Protein AF-A0A380FXU1-F1 (afdb_monomer)

pLDDT: mean 71.0, std 26.25, range [26.69, 98.06]

Sequence (126 aa):
MKKTIFALMTMVSLGAAGIETGQAHASELTSHQSQQQNYEYNQSSSSSASSSSANTTNESTQSVYEQFIAAGGTEALWESIVLPESGGNPNASNGQYHGLGQTNQSWGYGSVETQTKGMIQYAKER

Organism: NCBI:txid1276936

Solvent-accessible surface area (backbone atoms only — not comparable to full-atom values): 8336 Å² total; per-residue (Å²): 142,84,87,84,84,84,86,81,83,84,83,89,80,90,79,82,90,80,88,79,93,77,80,90,78,88,84,81,88,81,91,78,88,83,80,89,76,92,73,93,64,92,75,82,83,77,90,72,95,70,97,74,69,102,77,54,61,65,64,53,28,50,56,41,48,53,44,26,44,74,45,71,40,48,71,67,52,40,65,72,38,19,39,77,61,25,63,42,32,52,80,30,67,80,86,74,27,22,6,32,71,47,31,76,53,82,38,25,47,75,53,56,45,49,30,33,45,37,51,54,51,52,61,70,78,101

Foldseek 3Di:
DDDDDDDDDDDDDDDDDDDDDDDDDDDDDDDDDDDDDDDDDPDPDDDDPDDDDPPVLVVLLVVLVVVLVVLVHDPCCCVVAQCVPAVSDQQDEPPCFAGRRRHNDPQSDDHSSSVNVVVVVVVVVD

Secondary structure (DSSP, 8-state):
---------------------PPP-----------------------------TTSHHHHHHHHHHHHHHTT--HHHIIIIIHHHHTT-TT-B-SS-BTTTTBSSGGGSS-HHHHHHHHHHHHH--

Structure (mmCIF, N/CA/C/O backbone):
data_AF-A0A380FXU1-F1
#
_entry.id   AF-A0A380FXU1-F1
#
loop_
_atom_site.group_PDB
_atom_site.id
_atom_site.type_symbol
_atom_site.label_atom_id
_atom_site.label_alt_id
_atom_site.label_comp_id
_atom_site.label_asym_id
_atom_site.label_entity_id
_atom_site.label_seq_id
_atom_site.pdbx_PDB_ins_code
_atom_site.Cartn_x
_atom_site.Cartn_y
_atom_site.Cartn_z
_atom_site.occupancy
_atom_site.B_iso_or_equiv
_atom_site.auth_seq_id
_atom_site.auth_comp_id
_atom_site.auth_asym_id
_atom_site.auth_atom_id
_atom_site.pdbx_PDB_model_num
ATOM 1 N N . MET A 1 1 ? -3.654 14.182 39.533 1.00 54.53 1 MET A N 1
ATOM 2 C CA . MET A 1 1 ? -2.235 13.849 39.786 1.00 54.53 1 MET A CA 1
ATOM 3 C C . MET A 1 1 ? -2.148 12.493 40.465 1.00 54.53 1 MET A C 1
ATOM 5 O O . MET A 1 1 ? -2.486 12.430 41.637 1.00 54.53 1 MET A O 1
ATOM 9 N N . LYS A 1 2 ? -1.727 11.438 39.758 1.00 45.78 2 LYS A N 1
ATOM 10 C CA . LYS A 1 2 ? -1.123 10.218 40.328 1.00 45.78 2 LYS A CA 1
ATOM 11 C C . LYS A 1 2 ? -0.207 9.654 39.241 1.00 45.78 2 LYS A C 1
ATOM 13 O O . LYS A 1 2 ? -0.687 9.266 38.185 1.00 45.78 2 LYS A O 1
ATOM 18 N N . LYS A 1 3 ? 1.100 9.776 39.457 1.00 50.56 3 LYS A N 1
ATOM 19 C CA . LYS A 1 3 ? 2.164 9.292 38.572 1.00 50.56 3 LYS A CA 1
ATOM 20 C C . LYS A 1 3 ? 2.396 7.826 38.928 1.00 50.56 3 LYS A C 1
ATOM 22 O O . LYS A 1 3 ? 2.597 7.551 40.109 1.00 50.56 3 LYS A O 1
ATOM 27 N N . THR A 1 4 ? 2.410 6.926 37.953 1.00 56.03 4 THR A N 1
ATOM 28 C CA . THR A 1 4 ? 2.807 5.532 38.190 1.00 56.03 4 THR A CA 1
ATOM 29 C C . THR A 1 4 ? 4.040 5.245 37.351 1.00 56.03 4 THR A C 1
ATOM 31 O O . THR A 1 4 ? 3.974 5.124 36.133 1.00 56.03 4 THR A O 1
ATOM 34 N N . ILE A 1 5 ? 5.178 5.235 38.037 1.00 55.97 5 ILE A N 1
ATOM 35 C CA . ILE A 1 5 ? 6.499 4.886 37.526 1.00 55.97 5 ILE A CA 1
ATOM 36 C C . ILE A 1 5 ? 6.636 3.377 37.723 1.00 55.97 5 ILE A C 1
ATOM 38 O O . ILE A 1 5 ? 6.626 2.916 38.862 1.00 55.97 5 ILE A O 1
ATOM 42 N N . PHE A 1 6 ? 6.761 2.619 36.637 1.00 51.78 6 PHE A N 1
ATOM 43 C CA . PHE A 1 6 ? 7.228 1.236 36.693 1.00 51.78 6 PHE A CA 1
ATOM 44 C C . PHE A 1 6 ? 8.688 1.210 36.246 1.00 51.78 6 PHE A C 1
ATOM 46 O O . PHE A 1 6 ? 8.997 1.361 35.068 1.00 51.78 6 PHE A O 1
ATOM 53 N N . ALA A 1 7 ? 9.581 1.066 37.223 1.00 50.50 7 ALA A N 1
ATOM 54 C CA . ALA A 1 7 ? 10.98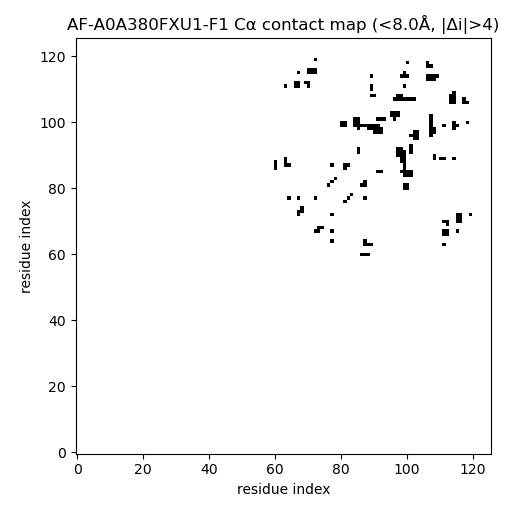2 0.743 37.014 1.00 50.50 7 ALA A CA 1
ATOM 55 C C . ALA A 1 7 ? 11.135 -0.783 37.087 1.00 50.50 7 ALA A C 1
ATOM 57 O O . ALA A 1 7 ? 10.795 -1.381 38.107 1.00 50.50 7 ALA A O 1
ATOM 58 N N . LEU A 1 8 ? 11.647 -1.405 36.023 1.00 47.06 8 LEU A N 1
ATOM 59 C CA . LEU A 1 8 ? 12.060 -2.809 36.022 1.00 47.06 8 LEU A CA 1
ATOM 60 C C . LEU A 1 8 ? 13.538 -2.903 35.638 1.00 47.06 8 LEU A C 1
ATOM 62 O O . LEU A 1 8 ? 13.979 -2.380 34.617 1.00 47.06 8 LEU A O 1
ATOM 66 N N . MET A 1 9 ? 14.284 -3.529 36.545 1.00 50.53 9 MET A N 1
ATOM 67 C CA . MET A 1 9 ? 15.723 -3.749 36.527 1.00 50.53 9 MET A CA 1
ATOM 68 C C . MET A 1 9 ? 16.150 -4.772 35.464 1.00 50.53 9 MET A C 1
ATOM 70 O O . MET A 1 9 ? 15.584 -5.854 35.358 1.00 50.53 9 MET A O 1
ATOM 74 N N . THR A 1 10 ? 17.204 -4.389 34.744 1.00 49.69 10 THR A N 1
ATOM 75 C CA . THR A 1 10 ? 18.344 -5.166 34.222 1.00 49.69 10 THR A CA 1
ATOM 76 C C . THR A 1 10 ? 18.317 -6.697 34.290 1.00 49.69 10 THR A C 1
ATOM 78 O O . THR A 1 10 ? 18.317 -7.259 35.382 1.00 49.69 10 THR A O 1
ATOM 81 N N . MET A 1 11 ? 18.615 -7.337 33.150 1.00 53.56 11 MET A N 1
ATOM 82 C CA . MET A 1 11 ? 19.628 -8.400 33.097 1.00 53.56 11 MET A CA 1
ATOM 83 C C . MET A 1 11 ? 20.526 -8.240 31.866 1.00 53.56 11 MET A C 1
ATOM 85 O O . MET A 1 11 ? 20.073 -8.249 30.726 1.00 53.56 11 MET A O 1
ATOM 89 N N . VAL A 1 12 ? 21.819 -8.073 32.143 1.00 53.62 12 VAL A N 1
ATOM 90 C CA . VAL A 1 12 ? 22.924 -8.206 31.195 1.00 53.62 12 VAL A CA 1
ATOM 91 C C . VAL A 1 12 ? 23.090 -9.693 30.895 1.00 53.62 12 VAL A C 1
ATOM 93 O O . VAL A 1 12 ? 23.320 -10.480 31.810 1.00 53.62 12 VAL A O 1
ATOM 96 N N . SER A 1 13 ? 22.992 -10.072 29.623 1.00 47.88 13 SER A N 1
ATOM 97 C CA . SER A 1 13 ? 23.386 -11.398 29.151 1.00 47.88 13 SER A CA 1
ATOM 98 C C . SER A 1 13 ? 24.586 -11.238 28.218 1.00 47.88 13 SER A C 1
ATOM 100 O O . SER A 1 13 ? 24.461 -10.694 27.123 1.00 47.88 13 SER A O 1
ATOM 102 N N . LEU A 1 14 ? 25.765 -11.646 28.697 1.00 48.81 14 LEU A N 1
ATOM 103 C CA . LEU A 1 14 ? 26.962 -11.853 27.882 1.00 48.81 14 LEU A CA 1
ATOM 104 C C . LEU A 1 14 ? 26.890 -13.272 27.308 1.00 48.81 14 LEU A C 1
ATOM 106 O O . LEU A 1 14 ? 26.921 -14.241 28.065 1.00 48.81 14 LEU A O 1
ATOM 110 N N . GLY A 1 15 ? 26.826 -13.387 25.982 1.00 46.00 15 GLY A N 1
ATOM 111 C CA . GLY A 1 15 ? 26.812 -14.659 25.263 1.00 46.00 15 GLY A CA 1
ATOM 112 C C . GLY A 1 15 ? 27.833 -14.684 24.126 1.00 46.00 15 GLY A C 1
ATOM 113 O O . GLY A 1 15 ? 27.611 -14.062 23.099 1.00 46.00 15 GLY A O 1
ATOM 114 N N . ALA A 1 16 ? 28.936 -15.387 24.399 1.00 50.47 16 ALA A N 1
ATOM 115 C CA . ALA A 1 16 ? 29.844 -16.173 23.551 1.00 50.47 16 ALA A CA 1
ATOM 116 C C . ALA A 1 16 ? 30.183 -15.764 22.097 1.00 50.47 16 ALA A C 1
ATOM 118 O O . ALA A 1 16 ? 29.339 -15.553 21.236 1.00 50.47 16 ALA A O 1
ATOM 119 N N . ALA A 1 17 ? 31.493 -15.807 21.839 1.00 46.69 17 ALA A N 1
ATOM 120 C CA . ALA A 1 17 ? 32.165 -15.674 20.557 1.00 46.69 17 ALA A CA 1
ATOM 121 C C . ALA A 1 17 ? 31.756 -16.733 19.517 1.00 46.69 17 ALA A C 1
ATOM 123 O O . ALA A 1 17 ? 31.657 -17.918 19.828 1.00 46.69 17 ALA A O 1
ATOM 124 N N . GLY A 1 18 ? 31.668 -16.294 18.262 1.00 44.53 18 GLY A N 1
ATOM 125 C CA . GLY A 1 18 ? 31.724 -17.130 17.068 1.00 44.53 18 GLY A CA 1
ATOM 126 C C . GLY A 1 18 ? 32.485 -16.372 15.985 1.00 44.53 18 GLY A C 1
ATOM 127 O O . GLY A 1 18 ? 31.992 -15.383 15.454 1.00 44.53 18 GLY A O 1
ATOM 128 N N . ILE A 1 19 ? 33.723 -16.788 15.723 1.00 41.50 19 ILE A N 1
ATOM 129 C CA . ILE A 1 19 ? 34.503 -16.381 14.555 1.00 41.50 19 ILE A CA 1
ATOM 130 C C . ILE A 1 19 ? 34.311 -17.449 13.482 1.00 41.50 19 ILE A C 1
ATOM 132 O O . ILE A 1 19 ? 34.827 -18.553 13.589 1.00 41.50 19 ILE A O 1
ATOM 136 N N . GLU A 1 20 ? 33.565 -17.146 12.434 1.00 47.81 20 GLU A N 1
ATOM 137 C CA . GLU A 1 20 ? 33.505 -18.007 11.257 1.00 47.81 20 GLU A CA 1
ATOM 138 C C . GLU A 1 20 ? 33.989 -17.224 10.042 1.00 47.81 20 GLU A C 1
ATOM 140 O O . GLU A 1 20 ? 33.337 -16.335 9.504 1.00 47.81 20 GLU A O 1
ATOM 145 N N . THR A 1 21 ? 35.224 -17.536 9.657 1.00 48.59 21 THR A N 1
ATOM 146 C CA . THR A 1 21 ? 35.832 -17.161 8.388 1.00 48.59 21 THR A CA 1
ATOM 147 C C . THR A 1 21 ? 35.217 -18.022 7.289 1.00 48.59 21 THR A C 1
ATOM 149 O O . THR A 1 21 ? 35.620 -19.169 7.101 1.00 48.59 21 THR A O 1
ATOM 152 N N . GLY A 1 22 ? 34.235 -17.468 6.580 1.00 45.28 22 GLY A N 1
ATOM 153 C CA . GLY A 1 22 ? 33.665 -18.026 5.355 1.00 45.28 22 GLY A CA 1
ATOM 154 C C . GLY A 1 22 ? 34.269 -17.365 4.117 1.00 45.28 22 GLY A C 1
ATOM 155 O O . GLY A 1 22 ? 34.326 -16.143 4.013 1.00 45.28 22 GLY A O 1
ATOM 156 N N . GLN A 1 23 ? 34.767 -18.201 3.213 1.00 51.28 23 GLN A N 1
ATOM 157 C CA . GLN A 1 23 ? 35.544 -17.876 2.021 1.00 51.28 23 GLN A CA 1
ATOM 158 C C . GLN A 1 23 ? 34.788 -17.092 0.939 1.00 51.28 23 GLN A C 1
ATOM 160 O O . GLN A 1 23 ? 33.573 -17.162 0.789 1.00 51.28 23 GLN A O 1
ATOM 165 N N . ALA A 1 24 ? 35.597 -16.395 0.141 1.00 45.88 24 ALA A N 1
ATOM 166 C CA . ALA A 1 24 ? 35.265 -15.709 -1.093 1.00 45.88 24 ALA A CA 1
ATOM 167 C C . ALA A 1 24 ? 34.448 -16.551 -2.089 1.00 45.88 24 ALA A C 1
ATOM 169 O O . ALA A 1 24 ? 34.792 -17.697 -2.372 1.00 45.88 24 ALA A O 1
ATOM 170 N N . HIS A 1 25 ? 33.488 -15.905 -2.754 1.00 40.06 25 HIS A N 1
ATOM 171 C CA . HIS A 1 25 ? 33.228 -16.175 -4.163 1.00 40.06 25 HIS A CA 1
ATOM 172 C C . HIS A 1 25 ? 32.830 -14.880 -4.873 1.00 40.06 25 HIS A C 1
ATOM 174 O O . HIS A 1 25 ? 31.791 -14.281 -4.601 1.00 40.06 25 HIS A O 1
ATOM 180 N N . ALA A 1 26 ? 33.714 -14.441 -5.764 1.00 43.81 26 ALA A N 1
ATOM 181 C CA . ALA A 1 26 ? 33.442 -13.424 -6.757 1.00 43.81 26 ALA A CA 1
ATOM 182 C C . ALA A 1 26 ? 32.341 -13.915 -7.707 1.00 43.81 26 ALA A C 1
ATOM 184 O O . ALA A 1 26 ? 32.305 -15.081 -8.097 1.00 43.81 26 ALA A O 1
ATOM 185 N N . SER A 1 27 ? 31.451 -13.024 -8.121 1.00 46.38 27 SER A N 1
ATOM 186 C CA . SER A 1 27 ? 30.621 -13.241 -9.303 1.00 46.38 27 SER A CA 1
ATOM 187 C C . SER A 1 27 ? 30.650 -11.960 -10.115 1.00 46.38 27 SER A C 1
ATOM 189 O O . SER A 1 27 ? 29.883 -11.027 -9.906 1.00 46.38 27 SER A O 1
ATOM 191 N N . GLU A 1 28 ? 31.651 -11.914 -10.985 1.00 39.09 28 GLU A N 1
ATOM 192 C CA . GLU A 1 28 ? 31.693 -11.056 -12.155 1.00 39.09 28 GLU A CA 1
ATOM 193 C C . GLU A 1 28 ? 30.754 -11.638 -13.230 1.00 39.09 28 GLU A C 1
ATOM 195 O O . GLU A 1 28 ? 30.571 -12.853 -13.291 1.00 39.09 28 GLU A O 1
ATOM 200 N N . LEU A 1 29 ? 30.253 -10.758 -14.107 1.00 38.19 29 LEU A N 1
ATOM 201 C CA . LEU A 1 29 ? 29.585 -11.023 -15.395 1.00 38.19 29 LEU A CA 1
ATOM 202 C C . LEU A 1 29 ? 28.079 -11.356 -15.357 1.00 38.19 29 LEU A C 1
ATOM 204 O O . LEU A 1 29 ? 27.667 -12.492 -15.171 1.00 38.19 29 LEU A O 1
ATOM 208 N N . THR A 1 30 ? 27.239 -10.394 -15.748 1.00 35.84 30 THR A N 1
ATOM 209 C CA . THR A 1 30 ? 26.884 -10.250 -17.172 1.00 35.84 30 THR A CA 1
ATOM 210 C C . THR A 1 30 ? 25.966 -9.047 -17.398 1.00 35.84 30 THR A C 1
ATOM 212 O O . THR A 1 30 ? 24.941 -8.859 -16.745 1.00 35.84 30 THR A O 1
ATOM 215 N N . SER A 1 31 ? 26.378 -8.210 -18.343 1.00 43.75 31 SER A N 1
ATOM 216 C CA . SER A 1 31 ? 25.661 -7.053 -18.854 1.00 43.75 31 SER A CA 1
ATOM 217 C C . SER A 1 31 ? 24.477 -7.495 -19.710 1.00 43.75 31 SER A C 1
ATOM 219 O O . SER A 1 31 ? 24.681 -8.132 -20.738 1.00 43.75 31 SER A O 1
ATOM 221 N N . HIS A 1 32 ? 23.264 -7.058 -19.373 1.00 38.78 32 HIS A N 1
ATOM 222 C CA . HIS A 1 32 ? 22.158 -7.009 -20.330 1.00 38.78 32 HIS A CA 1
ATOM 223 C C . HIS A 1 32 ? 21.491 -5.635 -20.284 1.00 38.78 32 HIS A C 1
ATOM 225 O O . HIS A 1 32 ? 20.535 -5.366 -19.566 1.00 38.78 32 HIS A O 1
ATOM 231 N N . GLN A 1 33 ? 22.078 -4.757 -21.093 1.00 40.41 33 GLN A N 1
ATOM 232 C CA . GLN A 1 33 ? 21.446 -3.619 -21.740 1.00 40.41 33 GLN A CA 1
ATOM 233 C C . GLN A 1 33 ? 20.104 -4.041 -22.354 1.00 40.41 33 GLN A C 1
ATOM 235 O O . GLN A 1 33 ? 20.071 -5.000 -23.123 1.00 40.41 33 GLN A O 1
ATOM 240 N N . SER A 1 34 ? 19.024 -3.298 -22.099 1.00 38.34 34 SER A N 1
ATOM 241 C CA . SER A 1 34 ? 18.305 -2.589 -23.171 1.00 38.34 34 SER A CA 1
ATOM 242 C C . SER A 1 34 ? 17.042 -1.849 -22.698 1.00 38.34 34 SER A C 1
ATOM 244 O O . SER A 1 34 ? 16.320 -2.277 -21.806 1.00 38.34 34 SER A O 1
ATOM 246 N N . GLN A 1 35 ? 16.815 -0.731 -23.393 1.00 40.88 35 GLN A N 1
ATOM 247 C CA . GLN A 1 35 ? 15.600 0.077 -23.511 1.00 40.88 35 GLN A CA 1
ATOM 248 C C . GLN A 1 35 ? 15.245 1.033 -22.369 1.00 40.88 35 GLN A C 1
ATOM 250 O O . GLN A 1 35 ? 14.324 0.849 -21.581 1.00 40.88 35 GLN A O 1
ATOM 255 N N . GLN A 1 36 ? 15.956 2.157 -22.425 1.00 40.62 36 GLN A N 1
ATOM 256 C CA . GLN A 1 36 ? 15.524 3.471 -21.970 1.00 40.62 36 GLN A CA 1
ATOM 257 C C . GLN A 1 36 ? 14.104 3.777 -22.480 1.00 40.62 36 GLN A C 1
ATOM 259 O O . GLN A 1 36 ? 13.883 3.929 -23.680 1.00 40.62 36 GLN A O 1
ATOM 264 N N . GLN A 1 37 ? 13.158 3.912 -21.558 1.00 33.22 37 GLN A N 1
ATOM 265 C CA . GLN A 1 37 ? 11.994 4.771 -21.739 1.00 33.22 37 GLN A CA 1
ATOM 266 C C . GLN A 1 37 ? 12.124 5.862 -20.685 1.00 33.22 37 GLN A C 1
ATOM 268 O O . GLN A 1 37 ? 12.104 5.613 -19.483 1.00 33.22 37 GLN A O 1
ATOM 273 N N . ASN A 1 38 ? 12.411 7.061 -21.178 1.00 28.77 38 ASN A N 1
ATOM 274 C CA . ASN A 1 38 ? 12.565 8.273 -20.402 1.00 28.77 38 ASN A CA 1
ATOM 275 C C . ASN A 1 38 ? 11.189 8.647 -19.832 1.00 28.77 38 ASN A C 1
ATOM 277 O O . ASN A 1 38 ? 10.314 9.111 -20.555 1.00 28.77 38 ASN A O 1
ATOM 281 N N . TYR A 1 39 ? 10.992 8.407 -18.542 1.00 34.34 39 TYR A N 1
ATOM 282 C CA . TYR A 1 39 ? 10.006 9.124 -17.746 1.00 34.34 39 TYR A CA 1
ATOM 283 C C . TYR A 1 39 ? 10.786 9.886 -16.685 1.00 34.34 39 TYR A C 1
ATOM 285 O O . TYR A 1 39 ? 11.216 9.345 -15.666 1.00 34.34 39 TYR A O 1
ATOM 293 N N . GLU A 1 40 ? 11.036 11.152 -17.004 1.00 26.69 40 GLU A N 1
ATOM 294 C CA . GLU A 1 40 ? 11.619 12.148 -16.121 1.00 26.69 40 GLU A CA 1
ATOM 295 C C . GLU A 1 40 ? 10.650 12.395 -14.957 1.00 26.69 40 GLU A C 1
ATOM 297 O O . GLU A 1 40 ? 9.725 13.198 -15.032 1.00 26.69 40 GLU A O 1
ATOM 302 N N . TYR A 1 41 ? 10.826 11.632 -13.880 1.00 29.56 41 TYR A N 1
ATOM 303 C CA . TYR A 1 41 ? 10.193 11.891 -12.596 1.00 29.56 41 TYR A CA 1
ATOM 304 C C . TYR A 1 41 ? 11.279 12.362 -11.638 1.00 29.56 41 TYR A C 1
ATOM 306 O O . TYR A 1 41 ? 12.315 11.713 -11.495 1.00 29.56 41 TYR A O 1
ATOM 314 N N . ASN A 1 42 ? 11.056 13.524 -11.025 1.00 30.94 42 ASN A N 1
ATOM 315 C CA . ASN A 1 42 ? 11.982 14.197 -10.123 1.00 30.94 42 ASN A CA 1
ATOM 316 C C . ASN A 1 42 ? 12.267 13.297 -8.905 1.00 30.94 42 ASN A C 1
ATOM 318 O O . ASN A 1 42 ? 11.521 13.253 -7.928 1.00 30.94 42 ASN A O 1
ATOM 322 N N . GLN A 1 43 ? 13.328 12.505 -9.024 1.00 38.28 43 GLN A N 1
ATOM 323 C CA . GLN A 1 43 ? 13.775 11.524 -8.053 1.00 38.28 43 GLN A CA 1
ATOM 324 C C . GLN A 1 43 ? 14.569 12.278 -6.980 1.00 38.28 43 GLN A C 1
ATOM 326 O O . GLN A 1 43 ? 15.756 12.550 -7.140 1.00 38.28 43 GLN A O 1
ATOM 331 N N . SER A 1 44 ? 13.909 12.674 -5.890 1.00 33.59 44 SER A N 1
ATOM 332 C CA . SER A 1 44 ? 14.629 13.068 -4.677 1.00 33.59 44 SER A CA 1
ATOM 333 C C . SER A 1 44 ? 15.244 11.812 -4.070 1.00 33.59 44 SER A C 1
ATOM 335 O O . SER A 1 44 ? 14.602 11.064 -3.336 1.00 33.59 44 SER A O 1
ATOM 337 N N . SER A 1 45 ? 16.489 11.556 -4.456 1.00 39.72 45 SER A N 1
ATOM 338 C CA . SER A 1 45 ? 17.354 10.530 -3.898 1.00 39.72 45 SER A CA 1
ATOM 339 C C . SER A 1 45 ? 17.526 10.757 -2.400 1.00 39.72 45 SER A C 1
ATOM 341 O O . SER A 1 45 ? 18.121 11.746 -1.980 1.00 39.72 45 SER A O 1
ATOM 343 N N . SER A 1 46 ? 17.068 9.811 -1.589 1.00 37.75 46 SER A N 1
ATOM 344 C CA . SER A 1 46 ? 17.647 9.599 -0.268 1.00 37.75 46 SER A CA 1
ATOM 345 C C . SER A 1 46 ? 17.866 8.108 -0.076 1.00 37.75 46 SER A C 1
ATOM 347 O O . SER A 1 46 ? 17.030 7.369 0.437 1.00 37.75 46 SER A O 1
ATOM 349 N N . SER A 1 47 ? 19.010 7.660 -0.582 1.00 46.25 47 SER A N 1
ATOM 350 C CA . SER A 1 47 ? 19.587 6.369 -0.251 1.00 46.25 47 SER A CA 1
ATOM 351 C C . SER A 1 47 ? 20.114 6.453 1.174 1.00 46.25 47 SER A C 1
ATOM 353 O O . SER A 1 47 ? 21.109 7.126 1.429 1.00 46.25 47 SER A O 1
ATOM 355 N N . SER A 1 48 ? 19.467 5.764 2.105 1.00 35.09 48 SER A N 1
ATOM 356 C CA . SER A 1 48 ? 20.072 5.342 3.369 1.00 35.09 48 SER A CA 1
ATOM 357 C C . SER A 1 48 ? 19.289 4.146 3.892 1.00 35.09 48 SER A C 1
ATOM 359 O O . SER A 1 48 ? 18.341 4.283 4.659 1.00 35.09 48 SER A O 1
ATOM 361 N N . ALA A 1 49 ? 19.691 2.952 3.458 1.00 48.66 49 ALA A N 1
ATOM 362 C CA . ALA A 1 49 ? 19.400 1.742 4.205 1.00 48.66 49 ALA A CA 1
ATOM 363 C C . ALA A 1 49 ? 20.117 1.865 5.557 1.00 48.66 49 ALA A C 1
ATOM 365 O O . ALA A 1 49 ? 21.341 1.770 5.631 1.00 48.66 49 ALA A O 1
ATOM 366 N N . SER A 1 50 ? 19.354 2.129 6.614 1.00 35.19 50 SER A N 1
ATOM 367 C CA . SER A 1 50 ? 19.825 2.013 7.987 1.00 35.19 50 SER A CA 1
ATOM 368 C C . SER A 1 50 ? 18.915 1.041 8.715 1.00 35.19 50 SER A C 1
ATOM 370 O O . SER A 1 50 ? 17.757 1.326 9.014 1.00 35.19 50 SER A O 1
ATOM 372 N N . SER A 1 51 ? 19.451 -0.148 8.952 1.00 50.06 51 SER A N 1
ATOM 373 C CA . SER A 1 51 ? 18.887 -1.148 9.839 1.00 50.06 51 SER A CA 1
ATOM 374 C C . SER A 1 51 ? 18.922 -0.597 11.266 1.00 50.06 51 SER A C 1
ATOM 376 O O . SER A 1 51 ? 19.956 -0.650 11.932 1.00 50.06 51 SER A O 1
ATOM 378 N N . SER A 1 52 ? 17.812 -0.041 11.754 1.00 35.44 52 SER A N 1
ATOM 379 C CA . SER A 1 52 ? 17.611 0.139 13.192 1.00 35.44 52 SER A CA 1
ATOM 380 C C . SER A 1 52 ? 16.164 0.416 13.583 1.00 35.44 52 SER A C 1
ATOM 382 O O . SER A 1 52 ? 15.513 1.318 13.068 1.00 35.44 52 SER A O 1
ATOM 384 N N . SER A 1 53 ? 15.761 -0.304 14.630 1.00 36.09 53 SER A N 1
ATOM 385 C CA . SER A 1 53 ? 14.672 -0.006 15.559 1.00 36.09 53 SER A CA 1
ATOM 386 C C . SER A 1 53 ? 13.277 -0.522 15.192 1.00 36.09 53 SER A C 1
ATOM 388 O O . SER A 1 53 ? 12.496 0.108 14.484 1.00 36.09 53 SER A O 1
ATOM 390 N N . ALA A 1 54 ? 12.925 -1.656 15.804 1.00 41.31 54 ALA A N 1
ATOM 391 C CA . ALA A 1 54 ? 11.601 -2.281 15.840 1.00 41.31 54 ALA A CA 1
ATOM 392 C C . ALA A 1 54 ? 10.536 -1.462 16.616 1.00 41.31 54 ALA A C 1
ATOM 394 O O . ALA A 1 54 ? 9.630 -2.023 17.221 1.00 41.31 54 ALA A O 1
ATOM 395 N N . ASN A 1 55 ? 10.637 -0.130 16.598 1.00 38.31 55 ASN A N 1
ATOM 396 C CA . ASN A 1 55 ? 9.706 0.794 17.247 1.00 38.31 55 ASN A CA 1
ATOM 397 C C . ASN A 1 55 ? 9.174 1.893 16.304 1.00 38.31 55 ASN A C 1
ATOM 399 O O . ASN A 1 55 ? 8.353 2.699 16.731 1.00 38.31 55 ASN A O 1
ATOM 403 N N . THR A 1 56 ? 9.601 1.908 15.034 1.00 46.06 56 THR A N 1
ATOM 404 C CA . THR A 1 56 ? 9.222 2.911 14.013 1.00 46.06 56 THR A CA 1
ATOM 405 C C . THR A 1 56 ? 8.205 2.382 12.992 1.00 46.06 56 THR A C 1
ATOM 407 O O . THR A 1 56 ? 7.602 3.159 12.249 1.00 46.06 56 THR A O 1
ATOM 410 N N . THR A 1 57 ? 8.001 1.060 12.949 1.00 52.28 57 THR A N 1
ATOM 411 C CA . THR A 1 57 ? 7.103 0.403 11.988 1.00 52.28 57 THR A CA 1
ATOM 412 C C . THR A 1 57 ? 5.647 0.793 12.230 1.00 52.28 57 THR A C 1
ATOM 414 O O . THR A 1 57 ? 4.970 1.166 11.285 1.00 52.28 57 THR A O 1
ATOM 417 N N . ASN A 1 58 ? 5.190 0.829 13.487 1.00 55.34 58 ASN A N 1
ATOM 418 C CA . ASN A 1 58 ? 3.788 1.131 13.794 1.00 55.34 58 ASN A CA 1
ATOM 419 C C . ASN A 1 58 ? 3.389 2.574 13.439 1.00 55.34 58 ASN A C 1
ATOM 421 O O . ASN A 1 58 ? 2.357 2.764 12.812 1.00 55.34 58 ASN A O 1
ATOM 425 N N . GLU A 1 59 ? 4.210 3.581 13.753 1.00 55.16 59 GLU A N 1
ATOM 426 C CA . GLU A 1 59 ? 3.913 4.988 13.410 1.00 55.16 59 GLU A CA 1
ATOM 427 C C . GLU A 1 59 ? 3.902 5.227 11.889 1.00 55.16 59 GLU A C 1
ATOM 429 O O . GLU A 1 59 ? 3.072 5.975 11.363 1.00 55.16 59 GLU A O 1
ATOM 434 N N . SER A 1 60 ? 4.798 4.545 11.168 1.00 73.19 60 SER A N 1
ATOM 435 C CA . SER A 1 60 ? 4.856 4.604 9.703 1.00 73.19 60 SER A CA 1
ATOM 436 C C . SER A 1 60 ? 3.629 3.934 9.081 1.00 73.19 60 SER A C 1
ATOM 438 O O . SER A 1 60 ? 3.015 4.496 8.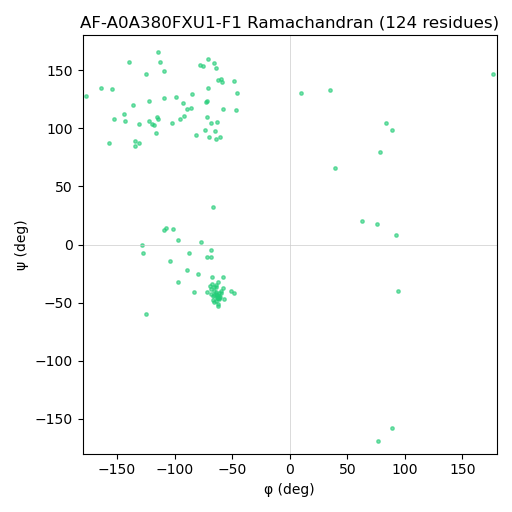177 1.00 73.19 60 SER A O 1
ATOM 440 N N . THR A 1 61 ? 3.221 2.776 9.608 1.00 87.38 61 THR A N 1
ATOM 441 C CA . THR A 1 61 ? 2.020 2.057 9.172 1.00 87.38 61 THR A CA 1
ATOM 442 C C . THR A 1 61 ? 0.744 2.845 9.479 1.00 87.38 61 THR A C 1
ATOM 444 O O . THR A 1 61 ? -0.123 2.920 8.613 1.00 87.38 61 THR A O 1
ATOM 447 N N . GLN A 1 62 ? 0.640 3.510 10.637 1.00 90.81 62 GLN A N 1
ATOM 448 C CA . GLN A 1 62 ? -0.502 4.380 10.958 1.00 90.81 62 GLN A CA 1
ATOM 449 C C . GLN A 1 62 ? -0.599 5.582 10.011 1.00 90.81 62 GLN A C 1
ATOM 451 O O . GLN A 1 62 ? -1.675 5.882 9.504 1.00 90.81 62 GLN A O 1
ATOM 456 N N . SER A 1 63 ? 0.526 6.227 9.696 1.00 93.75 63 SER A N 1
ATOM 457 C CA . SER A 1 63 ? 0.545 7.349 8.746 1.00 93.75 63 SER A CA 1
ATOM 458 C C . SER A 1 63 ? 0.140 6.921 7.327 1.00 93.75 63 SER A C 1
ATOM 460 O O . SER A 1 63 ? -0.492 7.680 6.589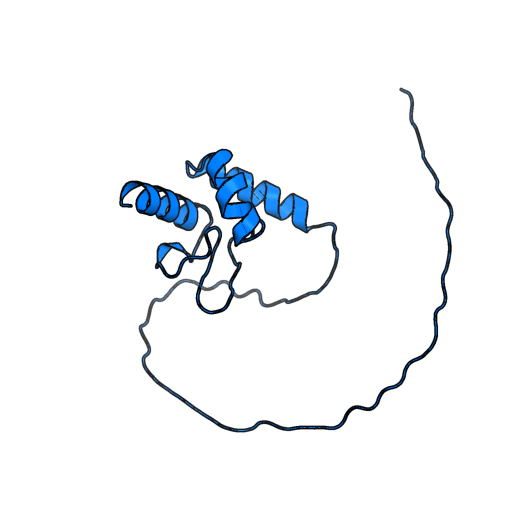 1.00 93.75 63 SER A O 1
ATOM 462 N N . VAL A 1 64 ? 0.502 5.698 6.924 1.00 96.44 64 VAL A N 1
ATOM 463 C CA . VAL A 1 64 ? 0.075 5.110 5.645 1.00 96.44 64 VAL A CA 1
ATOM 464 C C . VAL A 1 64 ? -1.405 4.736 5.688 1.00 96.44 64 VAL A C 1
ATOM 466 O O . VAL A 1 64 ? -2.111 5.008 4.721 1.00 96.44 64 VAL A O 1
ATOM 469 N N . TYR A 1 65 ? -1.888 4.174 6.798 1.00 97.56 65 TYR A N 1
ATOM 470 C CA . TYR A 1 65 ? -3.304 3.874 7.014 1.00 97.56 65 TYR A CA 1
ATOM 471 C C . TYR A 1 65 ? -4.172 5.129 6.876 1.00 97.56 65 TYR A C 1
ATOM 473 O O . TYR A 1 65 ? -5.156 5.126 6.142 1.00 97.56 65 TYR A O 1
ATOM 481 N N . GLU A 1 66 ? -3.784 6.239 7.503 1.00 97.69 66 GLU A N 1
ATOM 482 C CA . GLU A 1 66 ? -4.517 7.504 7.394 1.00 97.69 66 GLU A CA 1
ATOM 483 C C . GLU A 1 66 ? -4.588 8.008 5.947 1.00 97.69 66 GLU A C 1
ATOM 485 O O . GLU A 1 66 ? -5.662 8.381 5.470 1.00 97.69 66 GLU A O 1
ATOM 490 N N . GLN A 1 67 ? -3.470 7.965 5.215 1.00 97.62 67 GLN A N 1
ATOM 491 C CA . GLN A 1 67 ? -3.443 8.317 3.791 1.00 97.62 67 GLN A CA 1
ATOM 492 C C . GLN A 1 67 ? -4.291 7.367 2.941 1.00 97.62 67 GLN A C 1
ATOM 494 O O . GLN A 1 67 ? -4.940 7.799 1.989 1.00 97.62 67 GLN A O 1
ATOM 499 N N . PHE A 1 68 ? -4.300 6.082 3.285 1.00 97.88 68 PHE A N 1
ATOM 500 C CA . PHE A 1 68 ? -5.095 5.062 2.619 1.00 97.88 68 PHE A CA 1
ATOM 501 C C . PHE A 1 68 ? -6.598 5.327 2.787 1.00 97.88 68 PHE A C 1
ATOM 503 O O . PHE A 1 68 ? -7.332 5.365 1.799 1.00 97.88 68 PHE A O 1
ATOM 510 N N . ILE A 1 69 ? -7.053 5.595 4.014 1.00 97.88 69 ILE A N 1
ATOM 511 C CA . ILE A 1 69 ? -8.449 5.958 4.297 1.00 97.88 69 ILE A CA 1
ATOM 512 C C . ILE A 1 69 ? -8.819 7.280 3.610 1.00 97.88 69 ILE A C 1
ATOM 514 O O . ILE A 1 69 ? -9.870 7.374 2.973 1.00 97.88 69 ILE A O 1
ATOM 518 N N . ALA A 1 70 ? -7.939 8.285 3.656 1.00 97.69 70 ALA A N 1
ATOM 519 C CA . ALA A 1 70 ? -8.158 9.570 2.988 1.00 97.69 70 ALA A CA 1
ATOM 520 C C . ALA A 1 70 ? -8.275 9.443 1.457 1.00 97.69 70 ALA A C 1
ATOM 522 O O . ALA A 1 70 ? -9.029 10.185 0.828 1.00 97.69 70 ALA A O 1
ATOM 523 N N . ALA A 1 71 ? -7.576 8.478 0.855 1.00 96.62 71 ALA A N 1
ATOM 524 C CA . ALA A 1 71 ? -7.643 8.179 -0.574 1.00 96.62 71 ALA A CA 1
ATOM 525 C C . ALA A 1 71 ? -8.908 7.400 -0.993 1.00 96.62 71 ALA A C 1
ATOM 527 O O . ALA A 1 71 ? -9.061 7.066 -2.171 1.00 96.62 71 ALA A O 1
ATOM 528 N N . GLY A 1 72 ? -9.817 7.116 -0.052 1.00 96.31 72 GLY A N 1
ATOM 529 C CA . GLY A 1 72 ? -11.051 6.362 -0.280 1.00 96.31 72 GLY A CA 1
ATOM 530 C C . GLY A 1 72 ? -10.921 4.861 -0.025 1.00 96.31 72 GLY A C 1
ATOM 531 O O . GLY A 1 72 ? -11.847 4.109 -0.333 1.00 96.31 72 GLY A O 1
ATOM 532 N N . GLY A 1 73 ? -9.790 4.412 0.524 1.00 96.56 73 GLY A N 1
ATOM 533 C CA . GLY A 1 73 ? -9.637 3.057 1.033 1.00 96.56 73 GLY A CA 1
ATOM 534 C C . GLY A 1 73 ? -10.565 2.804 2.221 1.00 96.56 73 GLY A C 1
ATOM 535 O O . GLY A 1 73 ? -10.939 3.713 2.958 1.00 96.56 73 GLY A O 1
ATOM 536 N N . THR A 1 74 ? -10.956 1.548 2.414 1.00 96.88 74 THR A N 1
ATOM 537 C CA . THR A 1 74 ? -11.797 1.133 3.549 1.00 96.88 74 THR A CA 1
ATOM 538 C C . THR A 1 74 ? -10.981 0.317 4.538 1.00 96.88 74 THR A C 1
ATOM 540 O O . THR A 1 74 ? -10.133 -0.459 4.100 1.00 96.88 74 THR A O 1
ATOM 543 N N . GLU A 1 75 ? -11.306 0.382 5.828 1.00 96.06 75 GLU A N 1
ATOM 544 C CA . GLU A 1 75 ? -10.689 -0.468 6.860 1.00 96.06 75 GLU A CA 1
ATOM 545 C C . GLU A 1 75 ? -10.716 -1.959 6.476 1.00 96.06 75 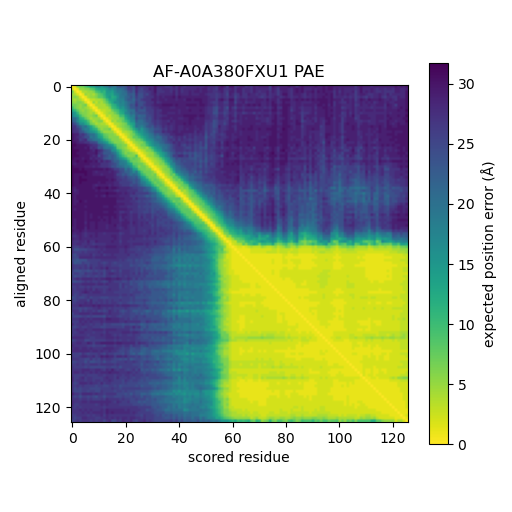GLU A C 1
ATOM 547 O O . GLU A 1 75 ? -9.711 -2.648 6.586 1.00 96.06 75 GLU A O 1
ATOM 552 N N . ALA A 1 76 ? -11.813 -2.442 5.884 1.00 95.88 76 ALA A N 1
ATOM 553 C CA . ALA A 1 76 ? -11.910 -3.826 5.416 1.00 95.88 76 ALA A CA 1
ATOM 554 C C . ALA A 1 76 ? -10.847 -4.198 4.360 1.00 95.88 76 ALA A C 1
ATOM 556 O O . ALA A 1 76 ? -10.273 -5.284 4.423 1.00 95.88 76 ALA A O 1
ATOM 557 N N . LEU A 1 77 ? -10.566 -3.303 3.405 1.00 95.00 77 LEU A N 1
ATOM 558 C CA . LEU A 1 77 ? -9.501 -3.489 2.406 1.00 95.00 77 LEU A CA 1
ATOM 559 C C . LEU A 1 77 ? -8.115 -3.409 3.044 1.00 95.00 77 LEU A C 1
ATOM 561 O O . LEU A 1 77 ? -7.208 -4.130 2.636 1.00 95.00 77 LEU A O 1
ATOM 565 N N . TRP A 1 78 ? -7.952 -2.544 4.041 1.00 96.50 78 TRP A N 1
ATOM 566 C CA . TRP A 1 78 ? -6.704 -2.443 4.776 1.00 96.50 78 TRP A CA 1
ATOM 567 C C . TRP A 1 78 ? -6.379 -3.755 5.502 1.00 96.50 78 TRP A C 1
ATOM 569 O O . TRP A 1 78 ? -5.327 -4.344 5.267 1.00 96.50 78 TRP A O 1
ATOM 579 N N . GLU A 1 79 ? -7.321 -4.256 6.298 1.00 96.25 79 GLU A N 1
ATOM 580 C CA . GLU A 1 79 ? -7.160 -5.478 7.092 1.00 96.25 79 GLU A CA 1
ATOM 581 C C . GLU A 1 79 ? -7.074 -6.741 6.225 1.00 96.25 79 GLU A C 1
ATOM 583 O O . GLU A 1 79 ? -6.302 -7.647 6.527 1.00 96.25 79 GLU A O 1
ATOM 588 N N . SER A 1 80 ? -7.854 -6.816 5.140 1.00 95.88 80 SER A N 1
ATOM 589 C CA . SER A 1 80 ? -7.956 -8.044 4.334 1.00 95.88 80 SER A CA 1
ATOM 590 C C . SER A 1 80 ? -6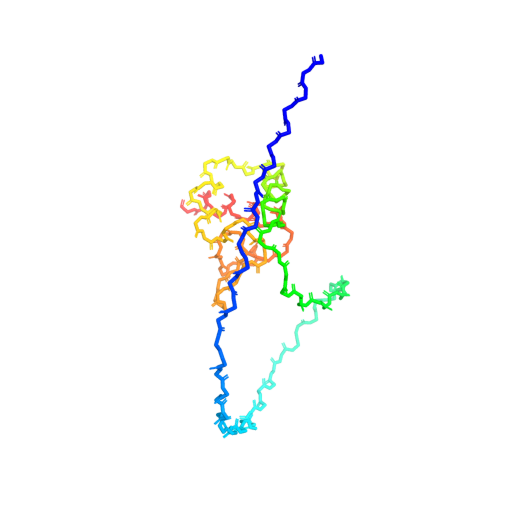.932 -8.137 3.208 1.00 95.88 80 SER A C 1
ATOM 592 O O . SER A 1 80 ? -6.687 -9.237 2.724 1.00 95.88 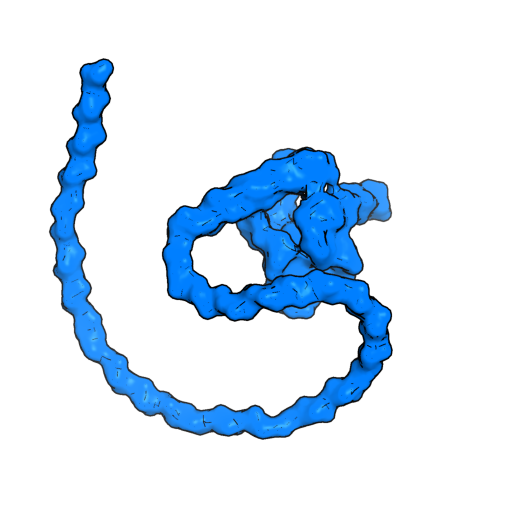80 SER A O 1
ATOM 594 N N . ILE A 1 81 ? -6.375 -7.009 2.757 1.00 94.62 81 ILE A N 1
ATOM 595 C CA . ILE A 1 81 ? -5.448 -6.962 1.618 1.00 94.62 81 ILE A CA 1
ATOM 596 C C . ILE A 1 81 ? -4.147 -6.285 2.032 1.00 94.62 81 ILE A C 1
ATOM 598 O O . ILE A 1 81 ? -3.088 -6.893 1.976 1.00 94.62 81 ILE A O 1
ATOM 602 N N . VAL A 1 82 ? -4.196 -5.034 2.485 1.00 96.31 82 VAL A N 1
ATOM 603 C CA . VAL A 1 82 ? -2.966 -4.246 2.648 1.00 96.31 82 VAL A CA 1
ATOM 604 C C . VAL A 1 82 ? -2.049 -4.803 3.737 1.00 96.31 82 VAL A C 1
ATOM 606 O O . VAL A 1 82 ? -0.845 -4.956 3.508 1.00 96.31 82 VAL A O 1
ATOM 609 N N . LEU A 1 83 ? -2.596 -5.119 4.911 1.00 95.12 83 LEU A N 1
ATOM 610 C CA . LEU A 1 83 ? -1.837 -5.724 6.002 1.00 95.12 83 LEU A CA 1
ATOM 611 C C . LEU A 1 83 ? -1.262 -7.102 5.641 1.00 95.12 83 LEU A C 1
ATOM 613 O O . LEU A 1 83 ? -0.055 -7.267 5.821 1.00 95.12 83 LEU A O 1
ATOM 617 N N . PRO A 1 84 ? -2.036 -8.078 5.127 1.00 95.69 84 PRO A N 1
ATOM 618 C CA . PRO A 1 84 ? -1.478 -9.384 4.787 1.00 95.69 84 PRO A CA 1
ATOM 619 C C . PRO A 1 84 ? -0.500 -9.346 3.604 1.00 95.69 84 PRO A C 1
ATOM 621 O O . PRO A 1 84 ? 0.479 -10.088 3.624 1.00 95.69 84 PRO A O 1
ATOM 624 N N . GLU A 1 85 ? -0.711 -8.479 2.609 1.00 95.06 85 GLU A N 1
ATOM 625 C CA . GLU A 1 85 ? 0.123 -8.450 1.398 1.00 95.06 85 GLU A CA 1
ATOM 626 C C . GLU A 1 85 ? 1.415 -7.641 1.585 1.00 95.06 85 GLU A C 1
ATOM 628 O O . GLU A 1 85 ? 2.483 -8.036 1.118 1.00 95.06 85 GLU A O 1
ATOM 633 N N . SER A 1 86 ? 1.347 -6.496 2.268 1.00 95.38 86 SER A N 1
ATOM 634 C CA . SER A 1 86 ? 2.472 -5.550 2.355 1.00 95.38 86 SER A CA 1
ATOM 635 C C . SER A 1 86 ? 2.849 -5.143 3.778 1.00 95.38 86 SER A C 1
ATOM 637 O O . SER A 1 86 ? 3.830 -4.420 3.965 1.00 95.38 86 SER A O 1
ATOM 639 N N . GLY A 1 87 ? 2.065 -5.537 4.787 1.00 94.62 87 GLY A N 1
ATOM 640 C CA . GLY A 1 87 ? 2.204 -5.025 6.153 1.00 94.62 87 GLY A CA 1
ATOM 641 C C . GLY A 1 87 ? 1.943 -3.519 6.271 1.00 94.62 87 GLY A C 1
ATOM 642 O O . GLY A 1 87 ? 2.428 -2.885 7.208 1.00 94.62 87 GLY A O 1
ATOM 643 N N . GLY A 1 88 ? 1.243 -2.917 5.300 1.00 94.75 88 GLY A N 1
ATOM 644 C CA . GLY A 1 88 ? 1.076 -1.463 5.215 1.00 94.75 88 GLY A CA 1
ATOM 645 C C . GLY A 1 88 ? 2.306 -0.715 4.700 1.00 94.75 88 GLY A C 1
ATOM 646 O O . GLY A 1 88 ? 2.405 0.496 4.892 1.00 94.75 88 GLY A O 1
ATOM 647 N N . ASN A 1 89 ? 3.252 -1.399 4.048 1.00 95.19 89 ASN A N 1
ATOM 648 C CA . ASN A 1 89 ? 4.403 -0.759 3.419 1.00 95.19 89 ASN A CA 1
ATOM 649 C C . ASN A 1 89 ? 4.102 -0.419 1.941 1.00 95.19 89 ASN A C 1
ATOM 651 O O . ASN A 1 89 ? 4.073 -1.322 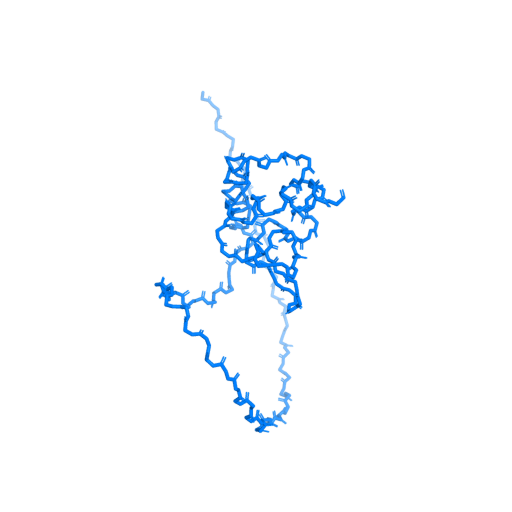1.102 1.00 95.19 89 ASN A O 1
ATOM 655 N N . PRO A 1 90 ? 3.968 0.868 1.564 1.00 94.94 90 PRO A N 1
ATOM 656 C CA . PRO A 1 90 ? 3.694 1.260 0.180 1.00 94.94 90 PRO A CA 1
ATOM 657 C C . PRO A 1 90 ? 4.863 1.000 -0.776 1.00 94.94 90 PRO A C 1
ATOM 659 O O . PRO A 1 90 ? 4.692 1.090 -1.987 1.00 94.94 90 PRO A O 1
ATOM 662 N N . ASN A 1 91 ? 6.045 0.670 -0.254 1.00 95.50 91 ASN A N 1
ATOM 663 C CA . ASN A 1 91 ? 7.219 0.292 -1.036 1.00 95.50 91 ASN A CA 1
ATOM 664 C C . ASN A 1 91 ? 7.520 -1.216 -0.942 1.00 95.50 91 ASN A C 1
ATOM 666 O O . ASN A 1 91 ? 8.623 -1.638 -1.291 1.00 95.50 91 ASN A O 1
ATOM 670 N N . ALA A 1 92 ? 6.583 -2.035 -0.443 1.00 95.19 92 ALA A N 1
ATOM 671 C CA . ALA A 1 92 ? 6.746 -3.485 -0.409 1.00 95.19 92 ALA A CA 1
ATOM 672 C C . ALA A 1 92 ? 6.947 -4.045 -1.823 1.00 95.19 92 ALA A C 1
ATOM 674 O O . ALA A 1 92 ? 6.304 -3.610 -2.780 1.00 95.19 92 ALA A O 1
ATOM 675 N N . SER A 1 93 ? 7.839 -5.021 -1.960 1.00 95.38 93 SER A N 1
ATOM 676 C CA . SER A 1 93 ? 8.160 -5.643 -3.241 1.00 95.38 93 SER A CA 1
ATOM 677 C C . SER A 1 93 ? 8.689 -7.055 -3.028 1.00 95.38 93 SER A C 1
ATOM 679 O O . SER A 1 93 ? 9.583 -7.252 -2.204 1.00 95.38 93 SER A O 1
ATOM 681 N N . ASN A 1 94 ? 8.195 -8.012 -3.812 1.00 94.56 94 ASN A N 1
ATOM 682 C CA . ASN A 1 94 ? 8.749 -9.371 -3.896 1.00 94.56 94 ASN A CA 1
ATOM 683 C C . ASN A 1 94 ? 9.469 -9.644 -5.233 1.00 94.56 94 ASN A C 1
ATOM 685 O O . ASN A 1 94 ? 9.769 -10.789 -5.564 1.00 94.56 94 ASN A O 1
ATOM 689 N N . GLY A 1 95 ? 9.731 -8.592 -6.012 1.00 94.88 95 GLY A N 1
ATOM 690 C CA . GLY A 1 95 ? 10.352 -8.660 -7.335 1.00 94.88 95 GLY A CA 1
ATOM 691 C C . GLY A 1 95 ? 9.346 -8.712 -8.485 1.00 94.88 95 GLY A C 1
ATOM 692 O O . GLY A 1 95 ? 9.565 -8.035 -9.483 1.00 94.88 95 GLY A O 1
ATOM 693 N N . GLN A 1 96 ? 8.243 -9.455 -8.347 1.00 96.19 96 GLN A N 1
ATOM 694 C CA . GLN A 1 96 ? 7.181 -9.522 -9.364 1.00 96.19 96 GLN A CA 1
ATOM 695 C C . GLN A 1 96 ? 6.009 -8.578 -9.060 1.00 96.19 96 GLN A C 1
ATOM 697 O O . GLN A 1 96 ? 5.349 -8.079 -9.972 1.00 96.19 96 GLN A O 1
ATOM 702 N N . TYR A 1 97 ? 5.736 -8.370 -7.777 1.00 97.12 97 TYR A N 1
ATOM 703 C CA . TYR A 1 97 ? 4.596 -7.631 -7.263 1.00 97.12 97 TYR A CA 1
ATOM 704 C C . TYR A 1 97 ? 5.057 -6.508 -6.339 1.00 97.12 97 TYR A C 1
ATOM 706 O O . TYR A 1 97 ? 6.065 -6.646 -5.639 1.00 97.12 97 TYR A O 1
ATOM 714 N N . HIS A 1 98 ? 4.318 -5.397 -6.349 1.00 97.00 98 HIS A N 1
ATOM 715 C CA . HIS A 1 98 ? 4.727 -4.152 -5.706 1.00 97.00 98 HIS A CA 1
ATOM 716 C C . HIS A 1 98 ? 3.572 -3.435 -4.999 1.00 97.00 98 HIS A C 1
ATOM 718 O O . HIS A 1 98 ? 2.398 -3.603 -5.347 1.00 97.00 98 HIS A O 1
ATOM 724 N N . GLY A 1 99 ? 3.938 -2.604 -4.026 1.00 96.69 99 GLY A N 1
ATOM 725 C CA . GLY A 1 99 ? 3.038 -1.688 -3.337 1.00 96.69 99 GLY A CA 1
ATOM 726 C C . GLY A 1 99 ? 2.127 -2.352 -2.309 1.00 96.69 99 GLY A C 1
ATOM 727 O O . GLY A 1 99 ? 2.281 -3.526 -1.965 1.00 96.69 99 GLY A O 1
ATOM 728 N N . LEU A 1 100 ? 1.151 -1.579 -1.833 1.00 96.81 100 LEU A N 1
ATOM 729 C CA . LEU A 1 100 ? 0.230 -1.944 -0.755 1.00 96.81 100 LEU A CA 1
ATOM 730 C C . LEU A 1 100 ? -0.569 -3.216 -1.048 1.00 96.81 100 LEU A C 1
ATOM 732 O O . LEU A 1 100 ? -0.809 -4.008 -0.146 1.00 96.81 100 LEU A O 1
ATOM 736 N N . GLY A 1 101 ? -0.977 -3.404 -2.303 1.00 96.06 101 GLY A N 1
ATOM 737 C CA . GLY A 1 101 ? -1.770 -4.556 -2.734 1.00 96.06 101 GLY A CA 1
ATOM 738 C C . GLY A 1 101 ? -0.970 -5.643 -3.445 1.00 96.06 101 GLY A C 1
ATOM 739 O O . GLY A 1 101 ? -1.596 -6.441 -4.130 1.00 96.06 101 GLY A O 1
ATOM 740 N N . GLN A 1 102 ? 0.372 -5.606 -3.384 1.00 97.50 102 GLN A N 1
ATOM 741 C CA . GLN A 1 102 ? 1.273 -6.535 -4.084 1.00 97.50 102 GLN A CA 1
ATOM 742 C C . GLN A 1 102 ? 0.774 -6.881 -5.497 1.00 97.50 102 GLN A C 1
ATOM 744 O O . GLN A 1 102 ? 0.428 -8.014 -5.824 1.00 97.50 102 GLN A O 1
ATOM 749 N N . THR A 1 103 ? 0.760 -5.877 -6.372 1.00 95.75 103 THR A N 1
ATOM 750 C CA . THR A 1 103 ? 0.246 -6.006 -7.740 1.00 95.75 103 THR A CA 1
ATOM 751 C C . THR A 1 103 ? 1.353 -5.876 -8.785 1.00 95.75 103 THR A C 1
ATOM 753 O O . THR A 1 103 ? 2.396 -5.278 -8.530 1.00 95.75 103 THR A O 1
ATOM 756 N N . ASN A 1 104 ? 1.117 -6.424 -9.978 1.00 96.12 104 ASN A N 1
ATOM 757 C CA . ASN A 1 104 ? 1.954 -6.209 -11.164 1.00 96.12 104 ASN A CA 1
ATOM 758 C C . ASN A 1 104 ? 1.388 -5.111 -12.083 1.00 96.12 104 ASN A C 1
ATOM 760 O O . ASN A 1 104 ? 1.892 -4.881 -13.181 1.00 96.12 104 ASN A O 1
ATOM 764 N N . GLN A 1 105 ? 0.298 -4.470 -11.663 1.00 95.75 105 GLN A N 1
ATOM 765 C CA . GLN A 1 105 ? -0.298 -3.354 -12.377 1.00 95.75 105 GLN A CA 1
ATOM 766 C C . GLN A 1 105 ? 0.506 -2.074 -12.128 1.00 95.75 105 GLN A C 1
ATOM 768 O O . GLN A 1 105 ? 1.134 -1.911 -11.083 1.00 95.75 105 GLN A O 1
ATOM 773 N N . SER A 1 106 ? 0.434 -1.125 -13.062 1.00 95.12 106 SER A N 1
ATOM 774 C CA . SER A 1 106 ? 1.158 0.153 -12.966 1.00 95.12 106 SER A CA 1
ATOM 775 C C . SER A 1 106 ? 0.811 0.956 -11.710 1.00 95.12 106 SER A C 1
ATOM 777 O O . SER A 1 106 ? 1.650 1.697 -11.204 1.00 95.12 106 SER A O 1
ATOM 779 N N . TRP A 1 107 ? -0.398 0.784 -11.173 1.00 94.81 107 TRP A N 1
ATOM 780 C CA . TRP A 1 107 ? -0.821 1.442 -9.943 1.00 94.81 107 TRP A CA 1
ATOM 781 C C . TRP A 1 107 ? -0.154 0.890 -8.681 1.00 94.81 107 TRP A C 1
ATOM 783 O O . TRP A 1 107 ? -0.279 1.523 -7.645 1.00 94.81 107 TRP A O 1
ATOM 793 N N . GLY A 1 108 ? 0.567 -0.236 -8.737 1.00 94.56 108 GLY A N 1
ATOM 794 C CA . GLY A 1 108 ? 1.338 -0.768 -7.602 1.00 94.56 108 GLY A CA 1
ATOM 795 C C . GLY A 1 108 ? 2.555 0.075 -7.215 1.00 94.56 108 GLY A C 1
ATOM 796 O O . GLY A 1 108 ? 3.217 -0.217 -6.224 1.00 94.56 108 GLY A O 1
ATOM 797 N N . TYR A 1 109 ? 2.852 1.121 -7.982 1.00 93.94 109 TYR A N 1
ATOM 798 C CA . TYR A 1 109 ? 3.944 2.054 -7.738 1.00 93.94 109 TYR A CA 1
ATOM 799 C C . TYR A 1 109 ? 3.406 3.458 -7.429 1.00 93.94 109 TYR A C 1
ATOM 801 O O . TYR A 1 109 ? 2.246 3.780 -7.687 1.00 93.94 109 TYR A O 1
ATOM 809 N N . GLY A 1 110 ? 4.273 4.326 -6.906 1.00 91.69 110 GLY A N 1
ATOM 810 C CA . GLY A 1 110 ? 3.930 5.714 -6.589 1.00 91.69 110 GLY A CA 1
ATOM 811 C C . GLY A 1 110 ? 3.376 5.885 -5.175 1.00 91.69 110 GLY A C 1
ATOM 812 O O . GLY A 1 110 ? 3.655 5.085 -4.284 1.00 91.69 110 GLY A O 1
ATOM 813 N N . SER A 1 111 ? 2.630 6.964 -4.945 1.00 96.81 111 SER A N 1
ATOM 814 C CA . SER A 1 111 ? 2.126 7.333 -3.617 1.00 96.81 111 SER A CA 1
ATOM 815 C C . SER A 1 111 ? 1.020 6.397 -3.119 1.00 96.81 111 SER A C 1
ATOM 817 O O . SER A 1 111 ? 0.309 5.788 -3.916 1.00 96.81 111 SER A O 1
ATOM 819 N N . VAL A 1 112 ? 0.798 6.376 -1.798 1.00 97.00 112 VAL A N 1
ATOM 820 C CA . VAL A 1 112 ? -0.317 5.654 -1.149 1.00 97.00 112 VAL A CA 1
ATOM 821 C C . VAL A 1 112 ? -1.650 5.943 -1.839 1.00 97.00 112 VAL A C 1
ATOM 823 O O . VAL A 1 112 ? -2.420 5.024 -2.104 1.00 97.00 112 VAL A O 1
ATOM 826 N N . GLU A 1 113 ? -1.901 7.201 -2.209 1.00 97.75 113 GLU A N 1
ATOM 827 C CA . GLU A 1 113 ? -3.126 7.592 -2.907 1.00 97.75 113 GLU A CA 1
ATOM 828 C C . GLU A 1 113 ? -3.278 6.905 -4.276 1.00 97.75 113 GLU A C 1
ATOM 830 O O . GLU A 1 113 ? -4.343 6.371 -4.588 1.00 97.75 113 GLU A O 1
ATOM 835 N N . THR A 1 114 ? -2.212 6.879 -5.084 1.00 97.88 114 THR A N 1
ATOM 836 C CA . THR A 1 114 ? -2.208 6.231 -6.406 1.00 97.88 114 THR A CA 1
ATOM 837 C C . THR A 1 114 ? -2.479 4.739 -6.275 1.00 97.88 114 THR A C 1
ATOM 839 O O . THR A 1 114 ? -3.349 4.206 -6.967 1.00 97.88 114 THR A O 1
ATOM 842 N N . GLN A 1 115 ? -1.791 4.092 -5.335 1.00 98.06 115 GLN A N 1
ATOM 843 C CA . GLN A 1 115 ? -1.947 2.666 -5.072 1.00 98.06 115 GLN A CA 1
ATOM 844 C C . GLN A 1 115 ? -3.361 2.336 -4.579 1.00 98.06 115 GLN A C 1
ATOM 846 O O . GLN A 1 115 ? -3.974 1.377 -5.044 1.00 98.06 115 GLN A O 1
ATOM 851 N N . THR A 1 116 ? -3.926 3.175 -3.710 1.00 98.06 116 THR A N 1
ATOM 852 C CA . THR A 1 116 ? -5.286 2.999 -3.180 1.00 98.06 116 THR A CA 1
ATOM 853 C C . THR A 1 116 ? -6.344 3.149 -4.271 1.00 98.06 116 THR A C 1
ATOM 855 O O . THR A 1 116 ? -7.193 2.272 -4.433 1.00 98.06 116 THR A O 1
ATOM 858 N N . LYS A 1 117 ? -6.276 4.222 -5.071 1.00 97.19 117 LYS A N 1
ATOM 859 C CA . LYS A 1 117 ? -7.217 4.457 -6.181 1.00 97.19 117 LYS A CA 1
ATOM 860 C C . LYS A 1 117 ? -7.150 3.341 -7.221 1.00 97.19 117 LYS A C 1
ATOM 862 O O . LYS A 1 117 ? -8.190 2.881 -7.689 1.00 97.19 117 LYS A O 1
ATOM 867 N N . GLY A 1 118 ? -5.942 2.884 -7.547 1.00 96.81 118 GLY A N 1
ATOM 868 C CA . GLY A 1 118 ? -5.731 1.758 -8.451 1.00 96.81 118 GLY A CA 1
ATOM 869 C C . GLY A 1 118 ? -6.331 0.457 -7.930 1.00 96.81 118 GLY A C 1
ATOM 870 O O . GLY A 1 118 ? -7.053 -0.213 -8.663 1.00 96.81 118 GLY A O 1
ATOM 871 N N . MET A 1 119 ? -6.113 0.140 -6.652 1.00 95.56 119 MET A N 1
ATOM 872 C CA . MET A 1 119 ? -6.684 -1.048 -6.017 1.00 95.56 119 MET A CA 1
ATOM 873 C C . MET A 1 119 ? -8.219 -1.028 -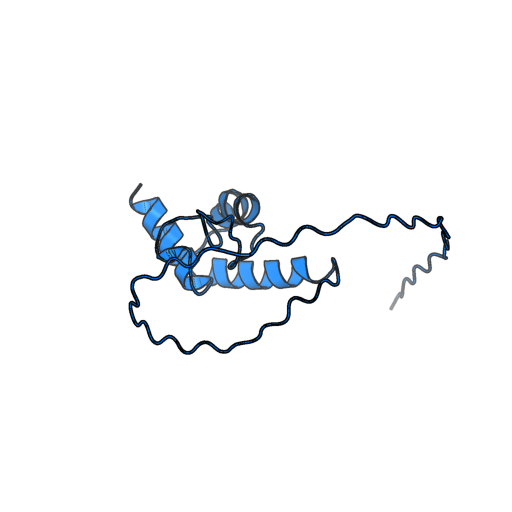6.017 1.00 95.56 119 MET A C 1
ATOM 875 O O . MET A 1 119 ? -8.844 -2.028 -6.365 1.00 95.56 119 MET A O 1
ATOM 879 N N . ILE A 1 120 ? -8.837 0.109 -5.682 1.00 95.94 120 ILE A N 1
ATOM 880 C CA . ILE A 1 120 ? -10.302 0.260 -5.693 1.00 95.94 120 ILE A CA 1
ATOM 881 C C . ILE A 1 120 ? -10.856 0.085 -7.107 1.00 95.94 120 ILE A C 1
ATOM 883 O O . ILE A 1 120 ? -11.847 -0.616 -7.302 1.00 95.94 120 ILE A O 1
ATOM 887 N N . GLN A 1 121 ? -10.227 0.714 -8.101 1.00 95.25 121 GLN A N 1
ATOM 888 C CA . GLN A 1 121 ? -10.656 0.592 -9.492 1.00 95.25 121 GLN A CA 1
ATOM 889 C C . GLN A 1 121 ? -10.533 -0.855 -9.982 1.00 95.25 121 GLN A C 1
ATOM 891 O O . GLN A 1 121 ? -11.494 -1.401 -10.518 1.00 95.25 121 GLN A O 1
ATOM 896 N N . TYR A 1 122 ? -9.403 -1.504 -9.704 1.00 93.31 122 TYR A N 1
ATOM 897 C CA . TYR A 1 122 ? -9.156 -2.898 -10.060 1.00 93.31 122 TYR A CA 1
ATOM 898 C C . TYR A 1 122 ? -10.176 -3.854 -9.426 1.00 93.31 122 TYR A C 1
ATOM 900 O O . TYR A 1 122 ? -10.630 -4.785 -10.086 1.00 93.31 122 TYR A O 1
ATOM 908 N N . ALA A 1 123 ? -10.563 -3.616 -8.168 1.00 90.50 123 ALA A N 1
ATOM 909 C CA . ALA A 1 123 ? -11.585 -4.402 -7.478 1.00 90.50 123 ALA A CA 1
ATOM 910 C C . ALA A 1 123 ? -12.993 -4.217 -8.073 1.00 90.50 123 ALA A C 1
ATOM 912 O O . ALA A 1 123 ? -13.809 -5.124 -7.984 1.00 90.50 123 ALA A O 1
ATOM 913 N N . LYS A 1 124 ? -13.286 -3.062 -8.686 1.00 90.50 124 LYS A N 1
ATOM 914 C CA . LYS A 1 124 ? -14.567 -2.800 -9.370 1.00 90.50 124 LYS A CA 1
ATOM 915 C C . LYS A 1 124 ? -14.638 -3.408 -10.770 1.00 90.50 124 LYS A C 1
ATOM 917 O O . LYS A 1 124 ? -15.731 -3.620 -11.283 1.00 90.50 124 LYS A O 1
ATOM 922 N N . GLU A 1 125 ? -13.489 -3.605 -11.406 1.00 91.62 125 GLU A N 1
ATOM 923 C CA . GLU A 1 125 ? -13.365 -4.164 -12.758 1.00 91.62 125 GLU A CA 1
ATOM 924 C C . GLU A 1 125 ? -13.287 -5.700 -12.770 1.00 91.62 125 GLU A C 1
ATOM 926 O O . GLU A 1 125 ? -13.288 -6.301 -13.845 1.00 91.62 125 GLU A O 1
ATOM 931 N N . ARG A 1 126 ? -13.182 -6.325 -11.593 1.00 82.50 126 ARG A N 1
ATOM 932 C CA . ARG A 1 126 ? -13.018 -7.770 -11.393 1.00 82.50 126 ARG A CA 1
ATOM 933 C C . ARG A 1 126 ? -14.296 -8.450 -10.932 1.00 82.50 126 ARG A C 1
ATOM 935 O O . ARG A 1 126 ? -15.135 -7.784 -10.290 1.00 82.50 126 ARG A O 1
#

Mean predicted aligned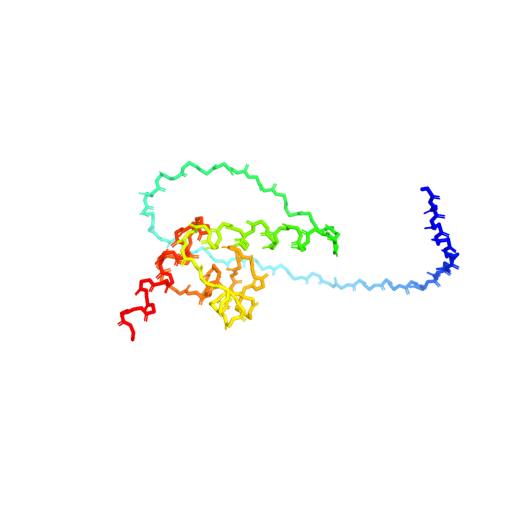 error: 17.14 Å

Radius of gyration: 21.76 Å; Cα contacts (8 Å, |Δi|>4): 104; chains: 1; bounding box: 50×32×64 Å